Protein AF-B6IEE1-F1 (afdb_monomer_lite)

pLDDT: mean 75.7, std 15.38, range [37.69, 92.38]

Secondary structure (DSSP, 8-state):
--------THHHHHHHHHTTSSS-EEEEEEEETTEEEEEEEEE-TTS-EEEEEEEEE--TTS-HHHHEEEEEEEEE-----

Sequence (81 aa):
MSETPEITCFSLYEEINAEQNVAAVTTQISTHYLFNWSITAIPIEGGDFELYLNSECTDSDAPGNLKNQLEGKFNISGIFY

Foldseek 3Di:
DDPPPPQPPVPVVVVPVVPPQDDWDKDFRDDDDQWTWIWIWHHDPPRKTKIWIKIAGNDPPDDPVRGIDGPDIDIGDPPPD

Organism: Caenorhabditis briggsae (NCBI:txid6238)

Structure (mmCIF, N/CA/C/O backbone):
data_AF-B6IEE1-F1
#
_entry.id   AF-B6IEE1-F1
#
loop_
_atom_site.group_PDB
_atom_site.id
_atom_site.type_symbol
_atom_site.label_atom_id
_atom_site.label_alt_id
_atom_site.label_comp_id
_atom_site.label_asym_id
_atom_site.label_entity_id
_atom_site.label_seq_id
_atom_site.pdbx_PDB_ins_code
_atom_site.Cartn_x
_atom_site.Cartn_y
_atom_site.Cartn_z
_atom_site.occupancy
_atom_site.B_iso_or_equiv
_atom_site.auth_seq_id
_atom_site.auth_comp_id
_atom_site.auth_asym_id
_atom_site.auth_atom_id
_atom_site.pdbx_PDB_model_num
ATOM 1 N N . MET A 1 1 ? 15.343 -21.141 -9.351 1.00 37.69 1 MET A N 1
ATOM 2 C CA . MET A 1 1 ? 14.335 -21.367 -8.296 1.00 37.69 1 MET A CA 1
ATOM 3 C C . MET A 1 1 ? 13.957 -19.992 -7.789 1.00 37.69 1 MET A C 1
ATOM 5 O O . MET A 1 1 ? 14.840 -19.297 -7.317 1.00 37.69 1 MET A O 1
ATOM 9 N N . SER A 1 2 ? 12.730 -19.545 -8.056 1.00 43.34 2 SER A N 1
ATOM 10 C CA . SER A 1 2 ? 12.245 -18.242 -7.600 1.00 43.34 2 SER A CA 1
ATOM 11 C C . SER A 1 2 ? 11.562 -18.484 -6.265 1.00 43.34 2 SER A C 1
ATOM 13 O O . SER A 1 2 ? 10.502 -19.102 -6.240 1.00 43.34 2 SER A O 1
ATOM 15 N N . GLU A 1 3 ? 12.195 -18.074 -5.173 1.00 41.34 3 GLU A N 1
ATOM 16 C CA . GLU A 1 3 ? 11.528 -17.992 -3.879 1.00 41.34 3 GLU A CA 1
ATOM 17 C C . GLU A 1 3 ? 10.508 -16.859 -3.999 1.00 41.34 3 GLU A C 1
ATOM 19 O O . GLU A 1 3 ? 10.868 -15.688 -4.107 1.00 41.34 3 GLU A O 1
ATOM 24 N N . THR A 1 4 ? 9.227 -17.201 -4.119 1.00 45.00 4 THR A N 1
ATOM 25 C CA . THR A 1 4 ? 8.159 -16.233 -3.873 1.00 45.00 4 THR A CA 1
ATOM 26 C C . THR A 1 4 ? 8.302 -15.795 -2.420 1.00 45.00 4 THR A C 1
ATOM 28 O O . THR A 1 4 ? 8.218 -16.670 -1.557 1.00 45.00 4 THR A O 1
ATOM 31 N N . PRO A 1 5 ? 8.544 -14.504 -2.126 1.00 49.03 5 PRO A N 1
ATOM 32 C CA . PRO A 1 5 ? 8.549 -14.041 -0.750 1.00 49.03 5 PRO A CA 1
ATOM 33 C C . PRO A 1 5 ? 7.156 -14.317 -0.187 1.00 49.03 5 PRO A C 1
ATOM 35 O O . PRO A 1 5 ? 6.165 -13.755 -0.656 1.00 49.03 5 PRO A O 1
ATOM 38 N N . GLU A 1 6 ? 7.066 -15.252 0.758 1.00 51.62 6 GLU A N 1
ATOM 39 C CA . GLU A 1 6 ? 5.863 -15.422 1.558 1.00 51.62 6 GLU A CA 1
ATOM 40 C C . GLU A 1 6 ? 5.686 -14.122 2.332 1.00 51.62 6 GLU A C 1
ATOM 42 O O . GLU A 1 6 ? 6.413 -13.838 3.28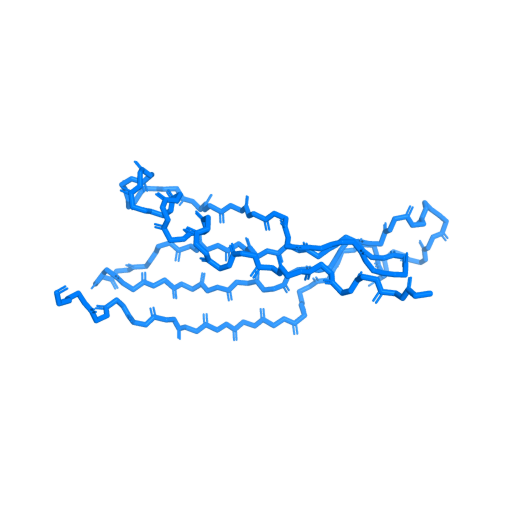1 1.00 51.62 6 GLU A O 1
ATOM 47 N N . ILE A 1 7 ? 4.754 -13.289 1.869 1.00 52.16 7 ILE A N 1
ATOM 48 C CA . ILE A 1 7 ? 4.315 -12.109 2.601 1.00 52.16 7 ILE A CA 1
ATOM 49 C C . ILE A 1 7 ? 3.721 -12.647 3.900 1.00 52.16 7 ILE A C 1
ATOM 51 O O . ILE A 1 7 ? 2.612 -13.188 3.917 1.00 52.16 7 ILE A O 1
ATOM 55 N N . THR A 1 8 ? 4.478 -12.563 4.990 1.00 52.88 8 THR A N 1
ATOM 56 C CA . THR A 1 8 ? 4.005 -12.953 6.312 1.00 52.88 8 THR A CA 1
ATOM 57 C C . THR A 1 8 ? 2.972 -11.928 6.755 1.00 52.88 8 THR A C 1
ATOM 59 O O . THR A 1 8 ? 3.294 -10.947 7.415 1.00 52.88 8 THR A O 1
ATOM 62 N N . CYS A 1 9 ? 1.711 -12.180 6.397 1.00 50.00 9 CYS A N 1
ATOM 63 C CA . CYS A 1 9 ? 0.520 -11.420 6.800 1.00 50.00 9 CYS A CA 1
ATOM 64 C C . CYS A 1 9 ? 0.435 -11.182 8.329 1.00 50.00 9 CYS A C 1
ATOM 66 O O . CYS A 1 9 ? -0.316 -10.330 8.791 1.00 50.00 9 CYS A O 1
ATOM 68 N N . PHE A 1 10 ? 1.226 -11.925 9.109 1.00 52.03 10 PHE A N 1
ATOM 69 C CA . PHE A 1 10 ? 1.373 -11.796 10.554 1.00 52.03 10 PHE A CA 1
ATOM 70 C C . PHE A 1 10 ? 1.909 -10.430 11.031 1.00 52.03 10 PHE A C 1
ATOM 72 O O . PHE A 1 10 ? 1.506 -10.016 12.113 1.00 52.03 10 PHE A O 1
ATOM 79 N N . SER A 1 11 ? 2.740 -9.696 10.270 1.00 64.69 11 SER A N 1
ATOM 80 C CA . SER A 1 11 ? 3.340 -8.446 10.792 1.00 64.69 11 SER A CA 1
ATOM 81 C C . SER A 1 11 ? 2.368 -7.263 10.839 1.00 64.69 11 SER A C 1
ATOM 83 O O . SER A 1 11 ? 2.309 -6.560 11.842 1.00 64.69 11 SER A O 1
ATOM 85 N N . LEU A 1 12 ? 1.551 -7.064 9.797 1.00 67.06 12 LEU A N 1
ATOM 86 C CA . LEU A 1 12 ? 0.666 -5.894 9.707 1.00 67.06 12 LEU A CA 1
ATOM 87 C C . LEU A 1 12 ? -0.401 -5.889 10.813 1.00 67.06 12 LEU A C 1
ATOM 89 O O . LEU A 1 12 ? -0.743 -4.842 11.350 1.00 67.06 12 LEU A O 1
ATOM 93 N N . TYR A 1 13 ? -0.909 -7.067 11.177 1.00 67.12 13 TYR A N 1
ATOM 94 C CA . TYR A 1 13 ? -1.870 -7.215 12.270 1.00 67.12 13 TYR A CA 1
ATOM 95 C C . TYR A 1 13 ? -1.264 -6.853 13.633 1.00 67.12 13 TYR A C 1
ATOM 97 O O . TYR A 1 13 ? -1.909 -6.187 14.443 1.00 67.12 13 TYR A O 1
ATOM 105 N N . GLU A 1 14 ? -0.035 -7.291 13.906 1.00 69.56 14 GLU A N 1
ATOM 106 C CA . GLU A 1 14 ? 0.657 -6.965 15.155 1.00 69.56 14 GLU A CA 1
ATOM 107 C C . GLU A 1 14 ? 1.003 -5.477 15.227 1.00 69.56 14 GLU A C 1
ATOM 109 O O . GLU A 1 14 ? 0.791 -4.865 16.270 1.00 69.56 14 GLU A O 1
ATOM 114 N N . GLU A 1 15 ? 1.448 -4.882 14.118 1.00 67.88 15 GLU A N 1
ATOM 115 C CA . GLU A 1 15 ? 1.733 -3.446 14.025 1.00 67.88 15 GLU A CA 1
ATOM 116 C C . GLU A 1 15 ? 0.471 -2.604 14.268 1.00 67.88 15 GLU A C 1
ATOM 118 O O . GLU A 1 15 ? 0.506 -1.685 15.081 1.00 67.88 15 GLU A O 1
ATOM 123 N N . ILE A 1 16 ? -0.667 -2.969 13.665 1.00 69.00 16 ILE A N 1
ATOM 124 C CA . ILE A 1 16 ? -1.962 -2.302 13.892 1.00 69.00 16 ILE A CA 1
ATOM 125 C C . ILE A 1 16 ? -2.411 -2.398 15.360 1.00 69.00 16 ILE A C 1
ATOM 127 O O . ILE A 1 16 ? -2.927 -1.433 15.920 1.00 69.00 16 ILE A O 1
ATOM 131 N N . ASN A 1 17 ? -2.238 -3.557 16.002 1.00 66.81 17 ASN A N 1
ATOM 132 C CA . ASN A 1 17 ? -2.644 -3.734 17.401 1.00 66.81 17 ASN A CA 1
ATOM 133 C C . ASN A 1 17 ? -1.673 -3.084 18.398 1.00 66.81 17 ASN A C 1
ATOM 135 O O . ASN A 1 17 ? -2.095 -2.654 19.475 1.00 66.81 17 ASN A O 1
ATOM 139 N N . ALA A 1 18 ? -0.380 -3.035 18.069 1.00 65.88 18 ALA A N 1
ATOM 140 C CA . ALA A 1 18 ? 0.641 -2.380 18.879 1.00 65.88 18 ALA A CA 1
ATOM 141 C C . ALA A 1 18 ? 0.526 -0.852 18.787 1.00 65.88 18 ALA A C 1
ATOM 143 O O . ALA A 1 18 ? 0.582 -0.166 19.812 1.00 65.88 18 ALA A O 1
ATOM 144 N N . GLU A 1 19 ? 0.298 -0.319 17.585 1.00 60.50 19 GLU A N 1
ATOM 145 C CA . GLU A 1 19 ? -0.038 1.083 17.352 1.00 60.50 19 GLU A CA 1
ATOM 146 C C . GLU A 1 19 ? -1.527 1.314 17.602 1.00 60.50 19 GLU A C 1
ATOM 148 O O . GLU A 1 19 ? -2.300 1.555 16.683 1.00 60.50 19 GLU A O 1
ATOM 153 N N . GLN A 1 20 ? -1.935 1.223 18.870 1.00 55.88 20 GLN A N 1
ATOM 154 C CA . GLN A 1 20 ? -3.310 1.441 19.321 1.00 55.88 20 GLN A CA 1
ATOM 155 C C . GLN A 1 20 ? -3.990 2.633 18.613 1.00 55.88 20 GLN A C 1
ATOM 157 O O . GLN A 1 20 ? -3.855 3.767 19.052 1.00 55.88 20 GLN A O 1
ATOM 162 N N . ASN A 1 21 ? -4.753 2.368 17.549 1.00 56.25 21 ASN A N 1
ATOM 163 C CA . ASN A 1 21 ? -5.811 3.185 16.935 1.00 56.25 21 ASN A CA 1
ATOM 164 C C . ASN A 1 21 ? -5.545 4.660 16.545 1.00 56.25 21 ASN A C 1
ATOM 166 O O . ASN A 1 21 ? -6.508 5.330 16.175 1.00 56.25 21 ASN A O 1
ATOM 170 N N . VAL A 1 22 ? -4.323 5.208 16.604 1.00 57.50 22 VAL A N 1
ATOM 171 C CA . VAL A 1 22 ? -4.127 6.662 16.359 1.00 57.50 22 VAL A CA 1
ATOM 172 C C . VAL A 1 22 ? -3.373 7.000 15.069 1.00 57.50 22 VAL A C 1
ATOM 174 O O . VAL A 1 22 ? -3.567 8.092 14.536 1.00 57.50 22 VAL A O 1
ATOM 177 N N . ALA A 1 23 ? -2.551 6.102 14.526 1.00 71.38 23 ALA A N 1
ATOM 178 C CA . ALA A 1 23 ? -1.708 6.409 13.370 1.00 71.38 23 ALA A CA 1
ATOM 179 C C . ALA A 1 23 ? -1.931 5.447 12.199 1.00 71.38 23 ALA A C 1
ATOM 181 O O . ALA A 1 23 ? -2.340 4.301 12.371 1.00 71.38 23 ALA A O 1
ATOM 182 N N . ALA A 1 24 ? -1.684 5.949 10.988 1.00 81.69 24 ALA A N 1
ATOM 183 C CA . ALA A 1 24 ? -1.624 5.115 9.801 1.00 81.69 24 ALA A CA 1
ATOM 184 C C . ALA A 1 24 ? -0.345 4.270 9.844 1.00 81.69 24 ALA A C 1
ATOM 186 O O . ALA A 1 24 ? 0.754 4.820 9.923 1.00 81.69 24 ALA A O 1
ATOM 187 N N . VAL A 1 25 ? -0.491 2.954 9.737 1.00 84.44 25 VAL A N 1
ATOM 188 C CA . VAL A 1 25 ? 0.623 1.999 9.726 1.00 84.44 25 VAL A CA 1
ATOM 189 C C . VAL A 1 25 ? 0.953 1.666 8.279 1.00 84.44 25 VAL A C 1
ATOM 191 O O . VAL A 1 25 ? 0.052 1.378 7.497 1.00 84.44 25 VAL A O 1
ATOM 194 N N . THR A 1 26 ? 2.227 1.709 7.890 1.00 85.50 26 THR A N 1
ATOM 195 C CA . THR A 1 26 ? 2.662 1.299 6.546 1.00 85.50 26 THR A CA 1
ATOM 196 C C . THR A 1 26 ? 3.717 0.219 6.646 1.00 85.50 26 THR A C 1
ATOM 198 O O . THR A 1 26 ? 4.753 0.429 7.270 1.00 85.50 26 THR A O 1
ATOM 201 N N . THR A 1 27 ? 3.482 -0.899 5.964 1.00 84.75 27 THR A N 1
ATOM 202 C CA . THR A 1 27 ? 4.411 -2.027 5.927 1.00 84.75 27 THR A CA 1
ATOM 203 C C . THR A 1 27 ? 4.799 -2.351 4.487 1.00 84.75 27 THR A C 1
ATOM 205 O O . THR A 1 27 ? 3.961 -2.331 3.578 1.00 84.75 27 THR A O 1
ATOM 208 N N . GLN A 1 28 ? 6.078 -2.638 4.252 1.00 84.81 28 GLN A N 1
ATOM 209 C CA . GLN A 1 28 ? 6.553 -3.090 2.948 1.00 84.81 28 GLN A CA 1
ATOM 210 C C . GLN A 1 28 ? 6.279 -4.588 2.811 1.00 84.81 28 GLN A C 1
ATOM 212 O O . GLN A 1 28 ? 6.725 -5.381 3.634 1.00 84.81 28 GLN A O 1
ATOM 217 N N . ILE A 1 29 ? 5.558 -4.979 1.761 1.00 82.62 29 ILE A N 1
ATOM 218 C CA . ILE A 1 29 ? 5.150 -6.375 1.562 1.00 82.62 29 ILE A CA 1
ATOM 219 C C . ILE A 1 29 ? 6.100 -7.134 0.640 1.00 82.62 29 ILE A C 1
ATOM 221 O O . ILE A 1 29 ? 6.380 -8.306 0.869 1.00 82.62 29 ILE A O 1
ATOM 225 N N . SER A 1 30 ? 6.603 -6.496 -0.417 1.00 81.38 30 SER A N 1
ATOM 226 C CA . SER A 1 30 ? 7.528 -7.138 -1.348 1.00 81.38 30 SER A CA 1
ATOM 227 C C . SER A 1 30 ? 8.260 -6.116 -2.205 1.00 81.38 30 SER A C 1
ATOM 229 O O . SER A 1 30 ? 7.825 -4.976 -2.356 1.00 81.38 30 SER A O 1
ATOM 231 N N . THR A 1 31 ? 9.349 -6.555 -2.821 1.00 81.06 31 THR A N 1
ATOM 232 C CA . THR A 1 31 ? 9.920 -5.888 -3.988 1.00 81.06 31 THR A CA 1
ATOM 233 C C . THR A 1 31 ? 9.849 -6.876 -5.139 1.00 81.06 31 THR A C 1
ATOM 235 O O . THR A 1 31 ? 10.360 -7.994 -5.035 1.00 81.06 31 THR A O 1
ATOM 238 N N . HIS A 1 32 ? 9.193 -6.492 -6.231 1.00 78.69 32 HIS A N 1
ATOM 239 C CA . HIS A 1 32 ? 9.076 -7.344 -7.408 1.00 78.69 32 HIS A CA 1
ATOM 240 C C . HIS A 1 32 ? 9.203 -6.521 -8.688 1.00 78.69 32 HIS A C 1
ATOM 242 O O . HIS A 1 32 ? 8.588 -5.464 -8.832 1.00 78.69 32 HIS A O 1
ATOM 248 N N . TYR A 1 33 ? 10.017 -7.017 -9.622 1.00 81.62 33 TYR A N 1
ATOM 249 C CA . TYR A 1 33 ? 10.469 -6.275 -10.801 1.00 81.62 33 TYR A CA 1
ATOM 250 C C . TYR A 1 33 ? 11.095 -4.917 -10.435 1.00 81.62 33 TYR A C 1
ATOM 252 O O . TYR A 1 33 ? 12.132 -4.890 -9.781 1.00 81.62 33 TYR A O 1
ATOM 260 N N . LEU A 1 34 ? 10.480 -3.814 -10.876 1.00 88.75 34 LEU A N 1
ATOM 261 C CA . LEU A 1 34 ? 10.916 -2.433 -10.651 1.00 88.75 34 LEU A CA 1
ATOM 262 C C . LEU A 1 34 ? 10.021 -1.709 -9.640 1.00 88.75 34 LEU A C 1
ATOM 264 O O . LEU A 1 34 ? 9.935 -0.486 -9.684 1.00 88.75 34 LEU A O 1
ATOM 268 N N . PHE A 1 35 ? 9.305 -2.446 -8.786 1.00 88.81 35 PHE A N 1
ATOM 269 C CA . PHE A 1 35 ? 8.356 -1.865 -7.844 1.00 88.81 35 PHE A CA 1
ATOM 270 C C . PHE A 1 35 ? 8.563 -2.393 -6.427 1.00 88.81 35 PHE A C 1
ATOM 272 O O . PHE A 1 35 ? 8.603 -3.606 -6.190 1.00 88.81 35 PHE A O 1
ATOM 279 N N . ASN A 1 36 ? 8.648 -1.458 -5.485 1.00 90.25 36 ASN A N 1
ATOM 280 C CA . ASN A 1 36 ? 8.447 -1.701 -4.067 1.00 90.25 36 ASN A CA 1
ATOM 281 C C . ASN A 1 36 ? 6.950 -1.637 -3.784 1.00 90.25 36 ASN A C 1
ATOM 283 O O . ASN A 1 36 ? 6.290 -0.657 -4.114 1.00 90.25 36 ASN A O 1
ATOM 287 N N . TRP A 1 37 ? 6.421 -2.683 -3.170 1.00 89.06 37 TRP A N 1
ATOM 288 C CA . TRP A 1 37 ? 5.018 -2.781 -2.810 1.00 89.06 37 TRP A CA 1
ATOM 289 C C . TRP A 1 37 ? 4.863 -2.601 -1.309 1.00 89.06 37 TRP A C 1
ATOM 291 O O . TRP A 1 37 ? 5.569 -3.242 -0.523 1.00 89.06 37 TRP A O 1
ATOM 301 N N . SER A 1 38 ? 3.908 -1.773 -0.908 1.00 89.12 38 SER A N 1
ATOM 302 C CA . SER A 1 38 ? 3.567 -1.553 0.493 1.00 89.12 38 SER A CA 1
ATOM 303 C C . SER A 1 38 ? 2.060 -1.541 0.699 1.00 89.12 38 SER A C 1
ATOM 305 O O . SER A 1 38 ? 1.285 -1.295 -0.226 1.00 89.12 38 SER A O 1
ATOM 307 N N . ILE A 1 39 ? 1.641 -1.831 1.927 1.00 88.81 39 ILE A N 1
ATOM 308 C CA . ILE A 1 39 ? 0.261 -1.654 2.368 1.00 88.81 39 ILE A CA 1
ATOM 309 C C . ILE A 1 39 ? 0.254 -0.611 3.473 1.00 88.81 39 ILE A C 1
ATOM 311 O O . ILE A 1 39 ? 0.998 -0.736 4.446 1.00 88.81 39 ILE A O 1
ATOM 315 N N . THR A 1 40 ? -0.607 0.392 3.329 1.00 87.81 40 THR A N 1
ATOM 316 C CA . THR A 1 40 ? -0.916 1.358 4.383 1.00 87.81 40 THR A CA 1
ATOM 317 C C . THR A 1 40 ? -2.289 1.047 4.960 1.00 87.81 40 THR A C 1
ATOM 319 O O . THR A 1 40 ? -3.270 1.026 4.222 1.00 87.81 40 THR A O 1
ATOM 322 N N . ALA A 1 41 ? -2.365 0.820 6.267 1.00 86.38 41 ALA A N 1
ATOM 323 C CA . ALA A 1 41 ? -3.600 0.671 7.019 1.00 86.38 41 ALA A CA 1
ATOM 324 C C . ALA A 1 41 ? -3.913 1.972 7.762 1.00 86.38 41 ALA A C 1
ATOM 326 O O . ALA A 1 41 ? -3.094 2.460 8.539 1.00 86.38 41 ALA A O 1
ATOM 327 N N . ILE A 1 42 ? -5.097 2.532 7.529 1.00 86.81 42 ILE A N 1
ATOM 328 C CA . ILE A 1 42 ? -5.576 3.748 8.186 1.00 86.81 42 ILE A CA 1
ATOM 329 C C . ILE A 1 42 ? -6.770 3.374 9.068 1.00 86.81 42 ILE A C 1
ATOM 331 O O . ILE A 1 42 ? -7.767 2.889 8.526 1.00 86.81 42 ILE A O 1
ATOM 335 N N . PRO A 1 43 ? -6.701 3.581 10.396 1.00 82.25 43 PRO A N 1
ATOM 336 C CA . PRO A 1 43 ? -7.852 3.361 11.262 1.00 82.25 43 PRO A CA 1
ATOM 337 C C . PRO A 1 43 ? -8.978 4.337 10.903 1.00 82.25 43 PRO A C 1
ATOM 339 O O . PRO A 1 43 ? -8.738 5.525 10.672 1.00 82.25 43 PRO A O 1
ATOM 342 N N . ILE A 1 44 ? -10.210 3.838 10.879 1.00 83.06 44 ILE A N 1
ATOM 343 C CA . ILE A 1 44 ? -11.428 4.638 10.717 1.00 83.06 44 ILE A CA 1
ATOM 344 C C . ILE A 1 44 ? -12.373 4.423 11.906 1.00 83.06 44 ILE A C 1
ATOM 346 O O . ILE A 1 44 ? -12.159 3.557 12.759 1.00 83.06 44 ILE A O 1
ATOM 350 N N . GLU A 1 45 ? -13.412 5.254 12.009 1.00 78.56 45 GLU A N 1
ATOM 351 C CA . GLU A 1 45 ? -14.388 5.140 13.096 1.00 78.56 45 GLU A CA 1
ATOM 352 C C . GLU A 1 45 ? -15.014 3.737 13.151 1.00 78.56 45 GLU A C 1
ATOM 354 O O . GLU A 1 45 ? -15.332 3.142 12.125 1.00 78.56 45 GLU A O 1
ATOM 359 N N . GLY A 1 46 ? -15.215 3.221 14.367 1.00 72.25 46 GLY A N 1
ATOM 360 C CA . GLY A 1 46 ? -15.838 1.912 14.587 1.00 72.25 46 GLY A CA 1
ATOM 361 C C . GLY A 1 46 ? -14.869 0.737 14.736 1.00 72.25 46 GLY A C 1
ATOM 362 O O . GLY A 1 46 ? -15.334 -0.382 14.921 1.00 72.25 46 GLY A O 1
ATOM 363 N N . GLY A 1 47 ? -13.551 0.977 14.729 1.00 73.81 47 GLY A N 1
ATOM 364 C CA . GLY A 1 47 ? -12.543 -0.090 14.827 1.00 73.81 47 GLY A C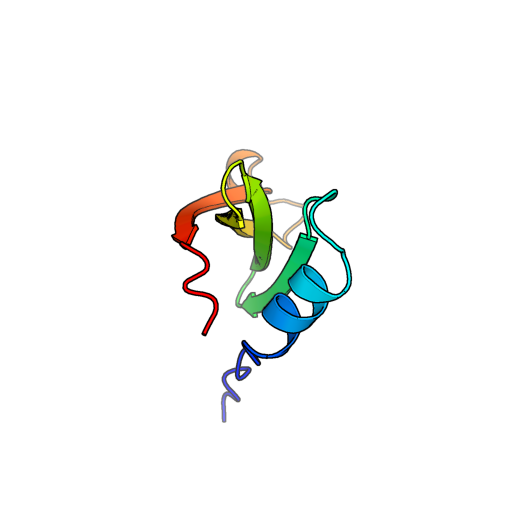A 1
ATOM 365 C C . GLY A 1 47 ? -12.259 -0.781 13.490 1.00 73.81 47 GLY A C 1
ATOM 366 O O . GLY A 1 47 ? -11.628 -1.833 13.456 1.00 73.81 47 GLY A O 1
ATOM 367 N N . ASP A 1 48 ? -12.719 -0.187 12.394 1.00 81.31 48 ASP A N 1
ATOM 368 C CA . ASP A 1 48 ? -12.439 -0.648 11.040 1.00 81.31 48 ASP A CA 1
ATOM 369 C C . ASP A 1 48 ? -11.157 0.005 10.499 1.00 81.31 48 ASP A C 1
ATOM 371 O O . ASP A 1 48 ? -10.669 1.006 11.035 1.00 81.31 48 ASP A O 1
ATOM 375 N N . PHE A 1 49 ? -10.616 -0.547 9.409 1.00 83.50 49 PHE A N 1
ATOM 376 C CA . PHE A 1 49 ? -9.442 0.003 8.731 1.00 83.50 49 PHE A CA 1
ATOM 377 C C . PHE A 1 49 ? -9.672 0.126 7.225 1.00 83.50 49 PHE A C 1
ATOM 379 O O . PHE A 1 49 ? -10.225 -0.770 6.578 1.00 83.50 49 PHE A O 1
ATOM 386 N N . GLU A 1 50 ? -9.169 1.213 6.649 1.00 88.62 50 GLU A N 1
ATOM 387 C CA . GLU A 1 50 ? -8.966 1.327 5.209 1.00 88.62 50 GLU A CA 1
ATOM 388 C C . GLU A 1 50 ? -7.537 0.897 4.866 1.00 88.62 50 GLU A C 1
ATOM 390 O O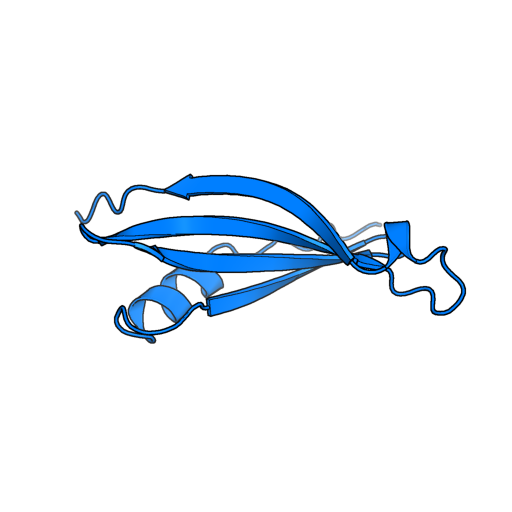 . GLU A 1 50 ? -6.567 1.455 5.378 1.00 88.62 50 GLU A O 1
ATOM 395 N N . LEU A 1 51 ? -7.404 -0.089 3.983 1.00 87.94 51 LEU A N 1
ATOM 396 C CA . LEU A 1 51 ? -6.131 -0.541 3.442 1.00 87.94 51 LEU A CA 1
ATOM 397 C C . LEU A 1 51 ? -5.890 0.056 2.057 1.00 87.94 51 LEU A C 1
ATOM 399 O O . LEU A 1 51 ? -6.760 0.014 1.183 1.00 87.94 51 LEU A O 1
ATOM 403 N N . TYR A 1 52 ? -4.669 0.523 1.841 1.00 90.38 52 TYR A N 1
ATOM 404 C CA . TYR A 1 52 ? -4.183 1.087 0.591 1.00 90.38 52 TYR A CA 1
ATOM 405 C C . TYR A 1 52 ? -2.991 0.263 0.116 1.00 90.38 52 TYR A C 1
ATOM 407 O O . TYR A 1 52 ? -1.976 0.202 0.806 1.00 90.38 52 TYR A O 1
ATOM 415 N N . LEU A 1 53 ? -3.116 -0.384 -1.042 1.00 90.81 53 LEU A N 1
ATOM 416 C CA . LEU A 1 53 ? -2.008 -1.068 -1.705 1.00 90.81 53 LEU A CA 1
ATOM 417 C C . LEU A 1 53 ? -1.273 -0.057 -2.577 1.00 90.81 53 LEU A C 1
ATOM 419 O O . LEU A 1 53 ? -1.851 0.463 -3.531 1.00 90.81 53 LEU A O 1
ATOM 423 N N . ASN A 1 54 ? -0.009 0.191 -2.267 1.00 92.19 54 ASN A N 1
ATOM 424 C CA . ASN A 1 54 ? 0.815 1.152 -2.978 1.00 92.19 54 ASN A CA 1
ATOM 425 C C . ASN A 1 54 ? 1.944 0.443 -3.727 1.00 92.19 54 ASN A C 1
ATOM 427 O O . ASN A 1 54 ? 2.505 -0.545 -3.240 1.00 92.19 54 ASN A O 1
ATOM 431 N N . SER A 1 55 ? 2.297 0.990 -4.885 1.00 92.12 55 SER A N 1
ATOM 432 C CA . SER A 1 55 ? 3.507 0.650 -5.622 1.00 92.12 55 SER A CA 1
ATOM 433 C C . SER A 1 55 ? 4.393 1.892 -5.750 1.00 92.12 55 SER A C 1
ATOM 435 O O . SER A 1 55 ? 3.927 2.989 -6.064 1.00 92.12 55 SER A O 1
ATOM 437 N N . GLU A 1 56 ? 5.685 1.726 -5.495 1.00 92.38 56 GLU A N 1
ATOM 438 C CA . GLU A 1 56 ? 6.715 2.739 -5.721 1.00 92.38 56 GLU A CA 1
ATOM 439 C C . GLU A 1 56 ? 7.717 2.191 -6.733 1.00 92.38 56 GLU A C 1
ATOM 441 O O . GLU A 1 56 ? 8.311 1.132 -6.515 1.00 92.38 56 GLU A O 1
ATOM 446 N N . CYS A 1 57 ? 7.915 2.895 -7.848 1.00 90.50 57 CYS A N 1
ATOM 447 C CA . CYS A 1 57 ? 8.880 2.460 -8.848 1.00 90.50 57 CYS A CA 1
ATOM 448 C C . CYS A 1 57 ? 10.308 2.730 -8.369 1.00 90.50 57 CYS A C 1
ATOM 450 O O . CYS A 1 57 ? 10.674 3.861 -8.058 1.00 90.50 57 CYS A O 1
ATOM 452 N N . THR A 1 58 ? 11.135 1.688 -8.362 1.00 89.56 58 THR A N 1
ATOM 453 C CA . THR A 1 58 ? 12.542 1.759 -7.952 1.00 89.56 58 THR A CA 1
ATOM 454 C C . THR A 1 58 ? 13.444 2.364 -9.027 1.00 89.56 58 THR A C 1
ATOM 456 O O . THR A 1 58 ? 14.609 2.648 -8.757 1.00 89.56 58 THR A O 1
ATOM 459 N N . ASP A 1 59 ? 12.943 2.517 -10.254 1.00 89.94 59 ASP A N 1
ATOM 460 C CA . ASP A 1 59 ? 13.668 3.157 -11.349 1.00 89.94 59 ASP A CA 1
ATOM 461 C C . ASP A 1 59 ? 13.562 4.688 -11.235 1.00 89.94 59 ASP A C 1
ATOM 463 O O . ASP A 1 59 ? 12.487 5.282 -11.363 1.00 89.94 59 ASP A O 1
ATOM 467 N N . SER A 1 60 ? 14.701 5.344 -11.003 1.00 87.38 60 SER A N 1
ATOM 468 C CA . SER A 1 60 ? 14.779 6.798 -10.834 1.00 87.38 60 SER A CA 1
ATOM 469 C C . SER A 1 60 ? 14.369 7.575 -12.086 1.00 87.38 60 SER A C 1
ATOM 471 O O . SER A 1 60 ? 13.865 8.703 -11.965 1.00 87.38 60 SER A O 1
ATOM 473 N N .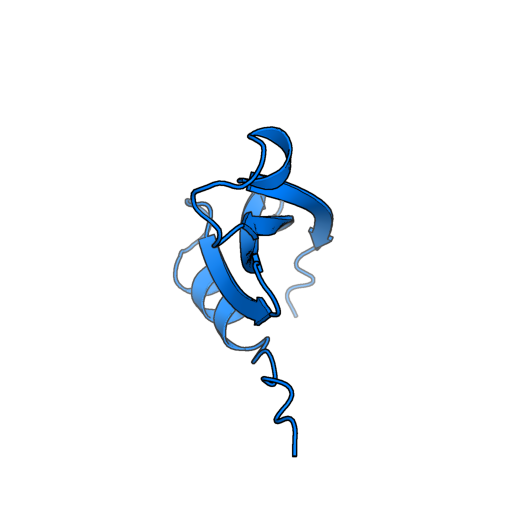 ASP A 1 61 ? 14.552 6.967 -13.260 1.00 91.00 61 ASP A N 1
ATOM 474 C CA . ASP A 1 61 ? 14.301 7.574 -14.568 1.00 91.00 61 ASP A CA 1
ATOM 475 C C . ASP A 1 61 ? 12.880 7.293 -15.080 1.00 91.00 61 ASP A C 1
ATOM 477 O O . ASP A 1 61 ? 12.486 7.784 -16.143 1.00 91.00 61 ASP A O 1
ATOM 481 N N . ALA A 1 62 ? 12.075 6.552 -14.311 1.00 86.69 62 ALA A N 1
ATOM 482 C CA . ALA A 1 62 ? 10.695 6.270 -14.663 1.00 86.69 62 ALA A CA 1
ATOM 483 C C . ALA A 1 62 ? 9.873 7.567 -14.842 1.00 86.69 62 ALA A C 1
ATOM 485 O O . ALA A 1 62 ? 10.035 8.535 -14.085 1.00 86.69 62 ALA A O 1
ATOM 486 N N . PRO A 1 63 ? 8.935 7.593 -15.809 1.00 86.38 63 PRO A N 1
ATOM 487 C CA . PRO A 1 63 ? 7.936 8.647 -15.934 1.00 86.38 63 PRO A CA 1
ATOM 488 C C . PRO A 1 63 ? 7.236 8.935 -14.603 1.00 86.38 63 PRO A C 1
ATOM 490 O O . PRO A 1 63 ? 6.922 8.019 -13.846 1.00 86.38 63 PRO A O 1
ATOM 493 N N . GLY A 1 64 ? 6.944 10.209 -14.320 1.00 84.94 64 GLY A N 1
ATOM 494 C CA . GLY A 1 64 ? 6.386 10.622 -13.025 1.00 84.94 64 GLY A CA 1
ATOM 495 C C . GLY A 1 64 ? 5.093 9.898 -12.637 1.00 84.94 64 GLY A C 1
ATOM 496 O O . GLY A 1 64 ? 4.873 9.632 -11.461 1.00 84.94 64 GLY A O 1
ATOM 497 N N . ASN A 1 65 ? 4.278 9.504 -13.619 1.00 82.31 65 ASN A N 1
ATOM 498 C CA . ASN A 1 65 ? 3.058 8.736 -13.385 1.00 82.31 65 ASN A CA 1
ATOM 499 C C . ASN A 1 65 ? 3.316 7.304 -12.893 1.00 82.31 65 ASN A C 1
ATOM 501 O O . ASN A 1 65 ? 2.385 6.698 -12.392 1.00 82.31 65 ASN A O 1
ATOM 505 N N . LEU A 1 66 ? 4.522 6.752 -13.040 1.00 81.50 66 LEU A N 1
ATOM 506 C CA . LEU A 1 66 ? 4.884 5.415 -12.556 1.00 81.50 66 LEU A CA 1
ATOM 507 C C . LEU A 1 66 ? 5.589 5.439 -11.195 1.00 81.50 66 LEU A C 1
ATOM 509 O O . LEU A 1 66 ? 5.758 4.385 -10.600 1.00 81.50 66 LEU A O 1
ATOM 513 N N . LYS A 1 67 ? 6.008 6.609 -10.693 1.00 83.25 67 LYS A N 1
ATOM 514 C CA . LYS A 1 67 ? 6.867 6.685 -9.501 1.00 83.25 67 LYS A CA 1
ATOM 515 C C . LYS A 1 67 ? 6.171 6.260 -8.216 1.00 83.25 67 LYS A C 1
ATOM 517 O O . LYS A 1 67 ? 6.798 5.582 -7.421 1.00 83.25 67 LYS A O 1
ATOM 522 N N . ASN A 1 68 ? 4.908 6.636 -8.034 1.00 83.88 68 ASN A N 1
ATOM 523 C CA . ASN A 1 68 ? 4.091 6.239 -6.890 1.00 83.88 68 ASN A CA 1
ATOM 524 C C . ASN A 1 68 ? 2.651 6.064 -7.359 1.00 83.88 68 ASN A C 1
ATOM 526 O O . ASN A 1 68 ? 2.068 7.021 -7.880 1.00 83.88 68 ASN A O 1
ATOM 530 N N . GLN A 1 69 ? 2.080 4.879 -7.178 1.00 86.19 69 GLN A N 1
ATOM 531 C CA . GLN A 1 69 ? 0.689 4.615 -7.525 1.00 86.19 69 GLN A CA 1
ATOM 532 C C . GLN A 1 69 ? -0.066 3.967 -6.373 1.00 86.19 69 GLN A C 1
ATOM 534 O O . GLN A 1 69 ? 0.446 3.099 -5.669 1.00 86.19 69 GLN A O 1
ATOM 539 N N . LEU A 1 70 ? -1.319 4.394 -6.220 1.00 88.62 70 LEU A N 1
ATOM 540 C CA . LEU A 1 70 ? -2.314 3.655 -5.463 1.00 88.62 70 LEU A CA 1
ATOM 541 C C . LEU A 1 70 ? -2.914 2.599 -6.391 1.00 88.62 70 LEU A C 1
ATOM 543 O O . LEU A 1 70 ? -3.612 2.931 -7.346 1.00 88.62 70 LEU A O 1
ATOM 547 N N . GLU A 1 71 ? -2.654 1.340 -6.080 1.00 89.69 71 GLU A N 1
ATOM 548 C CA . GLU A 1 71 ? -3.019 0.189 -6.910 1.00 89.69 71 GLU A CA 1
ATOM 549 C C . GLU A 1 71 ? -4.333 -0.445 -6.446 1.00 89.69 71 GLU A C 1
ATOM 551 O O . GLU A 1 71 ? -5.049 -1.081 -7.220 1.00 89.69 71 GLU A O 1
ATOM 556 N N . GLY A 1 72 ? -4.689 -0.254 -5.174 1.00 88.19 72 GLY A N 1
ATOM 557 C CA . GLY A 1 72 ? -5.930 -0.780 -4.625 1.00 88.19 72 GLY A CA 1
ATOM 558 C C . GLY A 1 72 ? -6.334 -0.135 -3.310 1.00 88.19 72 GLY A C 1
ATOM 559 O O . GLY A 1 72 ? -5.489 0.268 -2.514 1.00 88.19 72 GLY A O 1
ATOM 560 N N . LYS A 1 73 ? -7.647 -0.078 -3.080 1.00 91.88 73 LYS A N 1
ATOM 561 C CA . LYS A 1 73 ? -8.258 0.338 -1.816 1.00 91.88 73 LYS A CA 1
ATOM 562 C C . LYS A 1 73 ? -9.206 -0.754 -1.333 1.00 91.88 73 LYS A C 1
ATOM 564 O O . LYS A 1 73 ? -10.058 -1.208 -2.099 1.00 91.88 73 LYS A O 1
ATOM 569 N N . PHE A 1 74 ? -9.077 -1.141 -0.070 1.00 85.25 74 PHE A N 1
ATOM 570 C CA . PHE A 1 74 ? -9.887 -2.181 0.560 1.00 85.25 74 PHE A CA 1
ATOM 571 C C . PHE A 1 74 ? -10.363 -1.705 1.927 1.00 85.25 74 PHE A C 1
ATOM 573 O O . PHE A 1 74 ? -9.634 -1.011 2.624 1.00 85.25 74 PHE A O 1
ATOM 580 N N . ASN A 1 75 ? -11.561 -2.118 2.327 1.00 83.19 75 ASN A N 1
ATOM 581 C CA . ASN A 1 75 ? -12.042 -1.908 3.687 1.00 83.19 75 ASN A CA 1
ATOM 582 C C . ASN A 1 75 ? -12.016 -3.250 4.400 1.00 83.19 75 ASN A C 1
ATOM 584 O O . ASN A 1 75 ? -12.555 -4.233 3.882 1.00 83.19 75 ASN A O 1
ATOM 588 N N . ILE A 1 76 ? -11.396 -3.280 5.571 1.00 77.25 76 ILE A N 1
ATOM 589 C CA . ILE A 1 76 ? -11.449 -4.437 6.452 1.00 77.25 76 ILE A CA 1
ATOM 590 C C . ILE A 1 76 ? -12.215 -4.038 7.703 1.00 77.25 76 ILE A C 1
ATOM 592 O O . ILE A 1 76 ? -11.900 -3.044 8.359 1.00 77.25 76 ILE A O 1
ATOM 596 N N . SER A 1 77 ? -13.249 -4.814 8.008 1.00 71.75 77 SER A N 1
ATOM 597 C CA . SER A 1 77 ? -13.928 -4.691 9.286 1.00 71.75 77 SER A CA 1
ATOM 598 C C . SER A 1 77 ? -13.184 -5.526 10.307 1.00 71.75 77 SER A C 1
ATOM 600 O O . SER A 1 77 ? -12.917 -6.709 10.066 1.00 71.75 77 SER A O 1
ATOM 602 N N . GLY A 1 78 ? -12.852 -4.920 11.442 1.00 64.44 78 GLY A N 1
ATOM 603 C CA . GLY A 1 78 ? -12.336 -5.663 12.578 1.00 64.44 78 GLY A CA 1
ATOM 604 C C . GLY A 1 78 ? -13.453 -6.5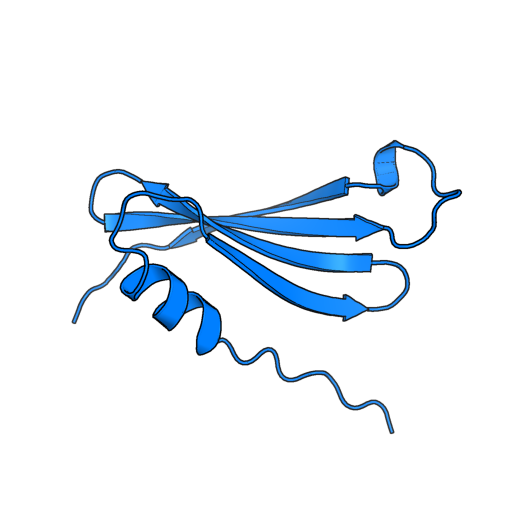46 13.122 1.00 64.44 78 GLY A C 1
ATOM 605 O O . GLY A 1 78 ? -14.256 -6.110 13.939 1.00 64.44 78 GLY A O 1
ATOM 606 N N . ILE A 1 79 ? -13.560 -7.798 12.671 1.00 50.41 79 ILE A N 1
ATOM 607 C CA . ILE A 1 79 ? -14.342 -8.781 13.422 1.00 50.41 79 ILE A CA 1
ATOM 608 C C . ILE A 1 79 ? -13.440 -9.250 14.561 1.00 50.41 79 ILE A C 1
ATOM 610 O O . ILE A 1 79 ? -12.685 -10.211 14.433 1.00 50.41 79 ILE A O 1
ATOM 614 N N . PHE A 1 80 ? -13.483 -8.493 15.652 1.00 52.16 80 PHE A N 1
ATOM 615 C CA . PHE A 1 80 ? -12.784 -8.789 16.893 1.00 52.16 80 PHE A CA 1
ATOM 616 C C . PHE A 1 80 ? -13.500 -9.960 17.595 1.00 52.16 80 PHE A C 1
ATOM 618 O O . PHE A 1 80 ? -14.560 -9.760 18.192 1.00 52.16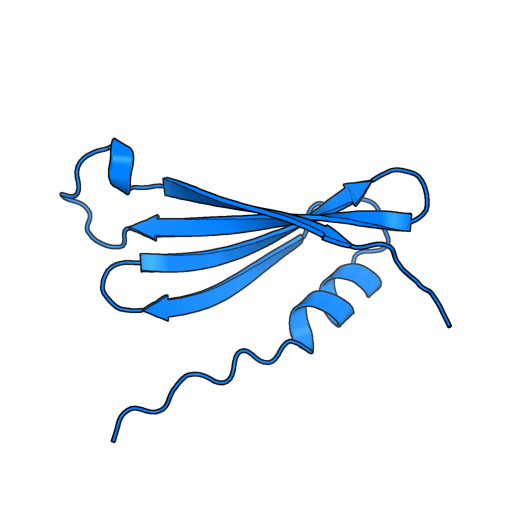 80 PHE A O 1
ATOM 625 N N . TYR A 1 81 ? -12.956 -11.178 17.491 1.00 39.00 81 TYR A N 1
ATOM 626 C CA . TYR A 1 81 ? -13.347 -12.338 18.308 1.00 39.00 81 TYR A CA 1
ATOM 627 C C . TYR A 1 81 ? -12.223 -12.724 19.262 1.00 39.00 81 TYR A C 1
ATOM 629 O O . TYR A 1 81 ? -11.055 -12.735 18.812 1.00 39.00 81 TYR A O 1
#

Radius of gyration: 14.49 Å; chains: 1; bounding box: 31×32×35 Å